Protein AF-A0A370H5W5-F1 (afdb_monomer_lite)

Secondary structure (DSSP, 8-state):
--SSHHHHHHHHHHHHTT-----HHHHHHHHHHHHHHHHHHHHHHHHHHHTTS---S-SSHHHHHHHHHHHHHHHHHHHHHHHHHHHHHHHHHHHHHHTT-HHHHHHHHHHHHHHHHHTS--

pLDDT: mean 93.55, std 6.08, range [61.47, 98.5]

Radius of gyration: 21.54 Å; chains: 1; bounding box: 43×25×74 Å

Organism: NCBI:txid279262

Structure (mmCIF, N/CA/C/O backbone):
data_AF-A0A370H5W5-F1
#
_entry.id   AF-A0A370H5W5-F1
#
loop_
_atom_site.group_PDB
_atom_site.id
_atom_site.type_symbol
_atom_site.label_atom_id
_atom_site.label_alt_id
_atom_site.label_comp_id
_atom_site.label_asym_id
_atom_site.label_entity_id
_atom_site.label_seq_id
_atom_site.pdbx_PDB_ins_code
_atom_site.Cartn_x
_atom_site.Cartn_y
_atom_site.Cartn_z
_atom_site.occupancy
_atom_site.B_iso_or_equiv
_atom_site.auth_seq_id
_atom_site.auth_comp_id
_atom_site.auth_asym_id
_atom_site.auth_atom_id
_atom_site.pdbx_PDB_model_num
ATOM 1 N N . MET A 1 1 ? -5.619 -13.744 43.609 1.00 65.56 1 MET A N 1
ATOM 2 C CA . MET A 1 1 ? -5.259 -12.382 43.171 1.00 65.56 1 MET A CA 1
ATOM 3 C C . MET A 1 1 ? -5.427 -12.377 41.667 1.00 65.56 1 MET A C 1
ATOM 5 O O . MET A 1 1 ? -4.772 -13.180 41.017 1.00 65.56 1 MET A O 1
ATOM 9 N N . ASP A 1 2 ? -6.379 -11.609 41.145 1.00 82.81 2 ASP A N 1
ATOM 10 C CA . ASP A 1 2 ? -6.577 -11.508 39.699 1.00 82.81 2 ASP A CA 1
ATOM 11 C C . ASP A 1 2 ? -5.479 -10.612 39.126 1.00 82.81 2 ASP A C 1
ATOM 13 O O . ASP A 1 2 ? -5.377 -9.440 39.482 1.00 82.81 2 ASP A O 1
ATOM 17 N N . VAL A 1 3 ? -4.618 -11.195 38.299 1.00 85.00 3 VAL A N 1
ATOM 18 C CA . VAL A 1 3 ? -3.492 -10.507 37.650 1.00 85.00 3 VAL A CA 1
ATOM 19 C C . VAL A 1 3 ? -3.860 -10.004 36.245 1.00 85.00 3 VAL A C 1
ATOM 21 O O . VAL A 1 3 ? -2.976 -9.696 35.453 1.00 85.00 3 VAL A O 1
ATOM 24 N N . GLY A 1 4 ? -5.159 -9.940 35.920 1.00 85.06 4 GLY A N 1
ATOM 25 C CA . GLY A 1 4 ? -5.690 -9.534 34.612 1.00 85.06 4 GLY A CA 1
ATOM 26 C C . GLY A 1 4 ? -6.322 -10.676 33.809 1.00 85.06 4 GLY A C 1
ATOM 27 O O . GLY A 1 4 ? -6.695 -10.483 32.652 1.00 85.06 4 GLY A O 1
ATOM 28 N N . GLN A 1 5 ? -6.468 -11.861 34.405 1.00 92.44 5 GLN A N 1
ATOM 29 C CA . GLN A 1 5 ? -7.035 -13.046 33.753 1.00 92.44 5 GLN A CA 1
ATOM 30 C C . GLN A 1 5 ? -8.527 -12.848 33.453 1.00 92.44 5 GLN A C 1
ATOM 32 O O . GLN A 1 5 ? -8.989 -13.241 32.383 1.00 92.44 5 GLN A O 1
ATOM 37 N N . SER A 1 6 ? -9.266 -12.185 34.352 1.00 89.31 6 SER A N 1
ATOM 38 C CA . SER A 1 6 ? -10.676 -11.838 34.121 1.00 89.31 6 SER A CA 1
ATOM 39 C C . SER A 1 6 ? -10.834 -10.862 32.954 1.00 89.31 6 SER A C 1
ATOM 41 O O . SER A 1 6 ? -11.623 -11.107 32.041 1.00 89.31 6 SER A O 1
ATOM 43 N N . THR A 1 7 ? -10.020 -9.801 32.923 1.00 87.38 7 THR A N 1
ATOM 44 C CA . THR A 1 7 ? -10.015 -8.811 31.835 1.00 87.38 7 THR A CA 1
ATOM 45 C C . THR A 1 7 ? -9.685 -9.459 30.492 1.00 87.38 7 THR A C 1
ATOM 47 O O . THR A 1 7 ? -10.393 -9.233 29.513 1.00 87.38 7 THR A O 1
ATOM 50 N N . ALA A 1 8 ? -8.656 -10.311 30.443 1.00 87.19 8 ALA A N 1
ATOM 51 C CA . ALA A 1 8 ? -8.279 -11.031 29.229 1.00 87.19 8 ALA A CA 1
ATOM 52 C C . ALA A 1 8 ? -9.413 -11.938 28.722 1.00 87.19 8 ALA A C 1
ATOM 54 O O . ALA A 1 8 ? -9.706 -11.955 27.526 1.00 87.19 8 ALA A O 1
ATOM 55 N N . ASN A 1 9 ? -10.095 -12.644 29.628 1.00 92.12 9 ASN A N 1
ATOM 56 C CA . ASN A 1 9 ? -11.223 -13.499 29.274 1.00 92.12 9 ASN A CA 1
ATOM 57 C C . ASN A 1 9 ? -12.427 -12.682 28.768 1.00 92.12 9 ASN A C 1
ATOM 59 O O . ASN A 1 9 ? -13.071 -13.071 27.797 1.00 92.12 9 ASN A O 1
ATOM 63 N N . GLY A 1 10 ? -12.695 -11.521 29.373 1.00 90.00 10 GLY A N 1
ATOM 64 C CA . GLY A 1 10 ? -13.732 -10.592 28.918 1.00 90.00 10 GLY A CA 1
ATOM 65 C C . GLY A 1 10 ? -13.475 -10.069 27.503 1.00 90.00 10 GLY A C 1
ATOM 66 O O . GLY A 1 10 ? -14.371 -10.116 26.661 1.00 90.00 10 GLY A O 1
ATOM 67 N N . LEU A 1 11 ? -12.241 -9.649 27.208 1.00 88.06 11 LEU A N 1
ATOM 68 C CA . LEU A 1 11 ? -11.845 -9.220 25.861 1.00 88.06 11 LEU A CA 1
ATOM 69 C C . LEU A 1 11 ? -11.975 -10.358 24.841 1.00 88.06 11 LEU A C 1
ATOM 71 O O . LEU A 1 11 ? -12.493 -10.147 23.745 1.00 88.06 11 LEU A O 1
ATOM 75 N N . TYR A 1 12 ? -11.561 -11.574 25.209 1.00 89.69 12 TYR A N 1
ATOM 76 C CA . TYR A 1 12 ? -11.710 -12.745 24.348 1.00 89.69 12 TYR A CA 1
ATOM 77 C C . TYR A 1 12 ? -13.183 -13.042 24.038 1.00 89.69 12 TYR A C 1
ATOM 79 O O . TYR A 1 12 ? -13.531 -13.278 22.882 1.00 89.69 12 TYR A O 1
ATOM 87 N N . GLN A 1 13 ? -14.073 -12.965 25.032 1.00 93.44 13 GLN A N 1
ATOM 88 C CA . GLN A 1 13 ? -15.505 -13.158 24.797 1.00 93.44 13 GLN A CA 1
ATOM 89 C C . GLN A 1 13 ? -16.111 -12.074 23.906 1.00 93.44 13 GLN A C 1
ATOM 91 O O . GLN A 1 13 ? -16.897 -12.404 23.022 1.00 93.44 13 GLN A O 1
ATOM 96 N N . GLN A 1 14 ? -15.720 -10.808 24.074 1.00 90.81 14 GLN A N 1
ATOM 97 C CA . GLN A 1 14 ? -16.150 -9.737 23.169 1.00 90.81 14 GLN A CA 1
ATOM 98 C C . GLN A 1 14 ? -15.685 -9.994 21.730 1.00 90.81 14 GLN A C 1
ATOM 100 O O . GLN A 1 14 ? -16.444 -9.763 20.790 1.00 90.81 14 GLN A O 1
ATOM 105 N N . ALA A 1 15 ? -14.463 -10.503 21.546 1.00 89.56 15 ALA A N 1
ATOM 106 C CA . ALA A 1 15 ? -13.939 -10.835 20.224 1.00 89.56 15 ALA A CA 1
ATOM 107 C C . ALA A 1 15 ? -14.729 -11.981 19.576 1.00 89.56 15 ALA A C 1
ATOM 109 O O . ALA A 1 15 ? -15.146 -11.859 18.427 1.00 89.56 15 ALA A O 1
ATOM 110 N N . VAL A 1 16 ? -15.006 -13.056 20.325 1.00 93.50 16 VAL A N 1
ATOM 111 C CA . VAL A 1 16 ? -15.830 -14.183 19.851 1.00 93.50 16 VAL A CA 1
ATOM 112 C C . VAL A 1 16 ? -17.265 -13.743 19.540 1.00 93.50 16 VAL A C 1
ATOM 114 O O . VAL A 1 16 ? -17.843 -14.197 18.557 1.00 93.50 16 VAL A O 1
ATOM 117 N N . ALA A 1 17 ? -17.831 -12.838 20.341 1.00 94.00 17 ALA A N 1
ATOM 118 C CA . ALA A 1 17 ? -19.171 -12.292 20.134 1.00 94.00 17 ALA A CA 1
ATOM 119 C C . ALA A 1 17 ? -19.248 -11.245 19.004 1.00 94.00 17 ALA A C 1
ATOM 121 O O . ALA A 1 17 ? -20.342 -10.792 18.674 1.00 94.00 17 ALA A O 1
ATOM 122 N N . GLY A 1 18 ? -18.113 -10.833 18.424 1.00 89.38 18 GLY A N 1
ATOM 123 C CA . GLY A 1 18 ? -18.058 -9.774 17.412 1.00 89.38 18 GLY A CA 1
ATOM 124 C C . GLY A 1 18 ? -18.356 -8.370 17.953 1.00 89.38 18 GLY A C 1
ATOM 125 O O . GLY A 1 18 ? -18.608 -7.457 17.175 1.00 89.38 18 GLY A O 1
ATOM 126 N N . THR A 1 19 ? -18.333 -8.184 19.275 1.00 89.06 19 THR A N 1
ATOM 127 C CA . THR A 1 19 ? -18.595 -6.900 19.949 1.00 89.06 19 THR A CA 1
ATOM 128 C C . THR A 1 19 ? -17.321 -6.231 20.458 1.00 89.06 19 THR A C 1
ATOM 130 O O . THR A 1 19 ? -17.391 -5.242 21.185 1.00 89.06 19 THR A O 1
ATOM 133 N N . PHE A 1 20 ? -16.155 -6.794 20.146 1.00 87.50 20 PHE A N 1
ATOM 134 C CA . PHE A 1 20 ? -14.874 -6.218 20.524 1.00 87.50 20 PHE A CA 1
ATOM 135 C C . PHE A 1 20 ? -14.673 -4.865 19.845 1.00 87.50 20 PHE A C 1
ATOM 137 O O . PHE A 1 20 ? -14.774 -4.744 18.624 1.00 87.50 20 PHE A O 1
ATOM 144 N N . GLN A 1 21 ? -14.346 -3.866 20.658 1.00 84.12 21 GLN A N 1
ATOM 145 C CA . GLN A 1 21 ? -13.898 -2.560 20.202 1.00 84.12 21 GLN A CA 1
ATOM 146 C C . GLN A 1 21 ? -12.467 -2.350 20.667 1.00 84.12 21 GLN A C 1
ATOM 148 O O . GLN A 1 21 ? -12.121 -2.655 21.812 1.00 84.12 21 GLN A O 1
ATOM 153 N N . MET A 1 22 ? -11.630 -1.838 19.768 1.00 88.31 22 MET A N 1
ATOM 154 C CA . MET A 1 22 ? -10.274 -1.480 20.144 1.00 88.31 22 MET A CA 1
ATOM 155 C C . MET A 1 22 ? -10.292 -0.187 20.945 1.00 88.31 22 MET A C 1
ATOM 157 O O . MET A 1 22 ? -11.020 0.749 20.630 1.00 88.31 22 MET A O 1
ATOM 161 N N . GLU A 1 23 ? -9.449 -0.135 21.971 1.00 92.31 23 GLU A N 1
ATOM 162 C CA . GLU A 1 23 ? -9.153 1.120 22.650 1.00 92.31 23 GLU A CA 1
ATOM 163 C C . GLU A 1 23 ? -8.545 2.107 21.641 1.00 92.31 23 GLU A C 1
ATOM 165 O O . GLU A 1 23 ? -7.719 1.729 20.803 1.00 92.31 23 GLU A O 1
ATOM 170 N N . GLU A 1 24 ? -8.990 3.360 21.695 1.00 91.94 24 GLU A N 1
ATOM 171 C CA . GLU A 1 24 ? -8.691 4.378 20.686 1.00 91.94 24 GLU A CA 1
ATOM 172 C C . GLU A 1 24 ? -7.180 4.615 20.522 1.00 91.94 24 GLU A C 1
ATOM 174 O O . GLU A 1 24 ? -6.663 4.648 19.402 1.00 91.94 24 GLU A O 1
ATOM 179 N N . GLY A 1 25 ? -6.440 4.713 21.628 1.00 92.88 25 GLY A N 1
ATOM 180 C CA . GLY A 1 25 ? -4.992 4.889 21.621 1.00 92.88 25 GLY A CA 1
ATOM 181 C C . GLY A 1 25 ? -4.240 3.686 21.046 1.00 92.88 25 GLY A C 1
ATOM 182 O O . GLY A 1 25 ? -3.241 3.856 20.341 1.00 92.88 25 GLY A O 1
ATOM 183 N N . ALA A 1 26 ? -4.705 2.464 21.304 1.00 94.38 26 ALA A N 1
ATOM 184 C CA . ALA A 1 26 ? -4.170 1.246 20.709 1.00 94.38 26 ALA A CA 1
ATOM 185 C C . ALA A 1 26 ? -4.435 1.205 19.196 1.00 94.38 26 ALA A C 1
ATOM 187 O O . ALA A 1 26 ? -3.517 0.924 18.423 1.00 94.38 26 ALA A O 1
ATOM 188 N N . ALA A 1 27 ? -5.650 1.560 18.766 1.00 95.06 27 ALA A N 1
ATOM 189 C CA . ALA A 1 27 ? -6.014 1.710 17.356 1.00 95.06 27 ALA A CA 1
ATOM 190 C C . ALA A 1 27 ? -5.134 2.708 16.625 1.00 95.06 27 ALA A C 1
ATOM 192 O O . ALA A 1 27 ? -4.583 2.382 15.570 1.00 95.06 27 ALA A O 1
ATOM 193 N N . GLN A 1 28 ? -4.935 3.879 17.218 1.00 96.50 28 GLN A N 1
ATOM 194 C CA . GLN A 1 28 ? -4.054 4.889 16.664 1.00 96.50 28 GLN A CA 1
ATOM 195 C C . GLN A 1 28 ? -2.629 4.357 16.485 1.00 96.50 28 GLN A C 1
ATOM 197 O 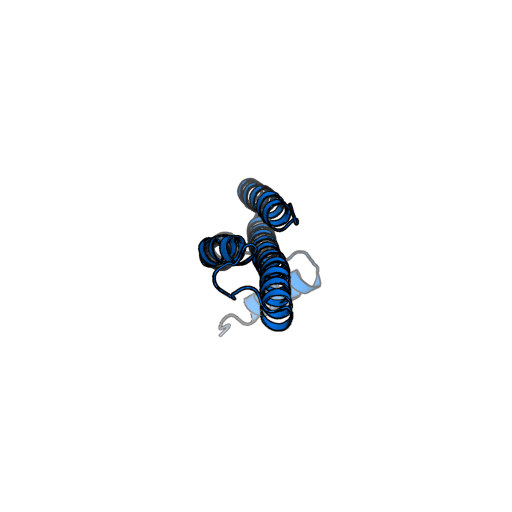O . GLN A 1 28 ? -2.070 4.461 15.395 1.00 96.50 28 GLN A O 1
ATOM 202 N N . ARG A 1 29 ? -2.043 3.739 17.516 1.00 97.00 29 ARG A N 1
ATOM 203 C CA . ARG A 1 29 ? -0.668 3.219 17.429 1.00 97.00 29 ARG A CA 1
ATOM 204 C C . ARG A 1 29 ? -0.522 2.132 16.369 1.00 97.00 29 ARG A C 1
ATOM 206 O O . ARG A 1 29 ? 0.472 2.128 15.648 1.00 97.00 29 ARG A O 1
ATOM 213 N N . CYS A 1 30 ? -1.496 1.229 16.252 1.00 96.81 30 CYS A N 1
ATOM 214 C CA . CYS A 1 30 ? -1.506 0.227 15.187 1.00 96.81 30 CYS A CA 1
ATOM 215 C C . CYS A 1 30 ? -1.563 0.890 13.806 1.00 96.81 30 CYS A C 1
ATOM 217 O O . CYS A 1 30 ? -0.767 0.546 12.934 1.00 96.81 30 CYS A O 1
ATOM 219 N N . ALA A 1 31 ? -2.446 1.872 13.616 1.00 98.00 31 ALA A N 1
ATOM 220 C CA . ALA A 1 31 ? -2.570 2.591 12.354 1.00 98.00 31 ALA A CA 1
ATOM 221 C C . ALA A 1 31 ? -1.286 3.347 11.976 1.00 98.00 31 ALA A C 1
ATOM 223 O O . ALA A 1 31 ? -0.854 3.277 10.826 1.00 98.00 31 ALA A O 1
ATOM 224 N N . GLU A 1 32 ? -0.628 4.001 12.936 1.00 98.12 32 GLU A N 1
ATOM 225 C CA . GLU A 1 32 ? 0.630 4.724 12.714 1.00 98.12 32 GLU A CA 1
ATOM 226 C C . GLU A 1 32 ? 1.749 3.827 12.169 1.00 98.12 32 GLU A C 1
ATOM 228 O O . GLU A 1 32 ? 2.550 4.275 11.349 1.00 98.12 32 GLU A O 1
ATOM 233 N N . VAL A 1 33 ? 1.815 2.556 12.584 1.00 98.31 33 VAL A N 1
ATOM 234 C CA . VAL A 1 33 ? 2.809 1.605 12.055 1.00 98.31 33 VAL A CA 1
ATOM 235 C C . VAL A 1 33 ? 2.610 1.398 10.555 1.00 98.31 33 VAL A C 1
ATOM 237 O O . VAL A 1 33 ? 3.569 1.489 9.786 1.00 98.31 33 VAL A O 1
ATOM 240 N N . TYR A 1 34 ? 1.368 1.178 10.125 1.00 98.38 34 TYR A N 1
ATOM 241 C CA . TYR A 1 34 ? 1.053 0.995 8.710 1.00 98.38 34 TYR A CA 1
ATOM 242 C C . TYR A 1 34 ? 1.212 2.283 7.902 1.00 98.38 34 TYR A C 1
ATOM 244 O O . TYR A 1 34 ? 1.696 2.227 6.775 1.00 98.38 34 TYR A O 1
ATOM 252 N N . GLN A 1 35 ? 0.888 3.443 8.477 1.00 98.12 35 GLN A N 1
ATOM 253 C CA . GLN A 1 35 ? 1.136 4.738 7.836 1.00 98.12 35 GLN A CA 1
ATOM 254 C C . GLN A 1 35 ? 2.633 4.963 7.589 1.00 98.12 35 GLN A C 1
ATOM 256 O O . GLN A 1 35 ? 3.034 5.317 6.484 1.00 98.12 35 GLN A O 1
ATOM 261 N N . ARG A 1 36 ? 3.486 4.693 8.586 1.00 98.25 36 ARG A N 1
ATO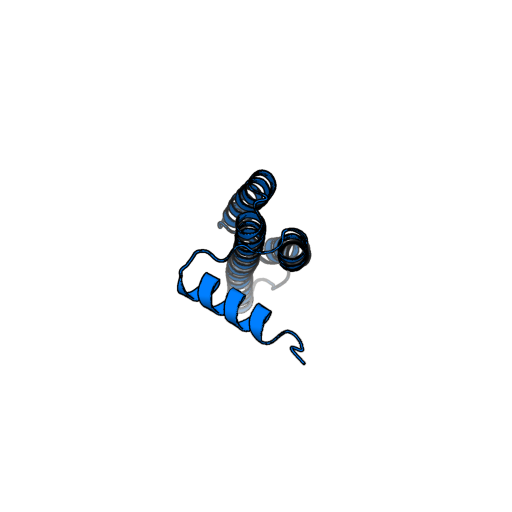M 262 C CA . ARG A 1 36 ? 4.949 4.790 8.430 1.00 98.25 36 ARG A CA 1
ATOM 263 C C . ARG A 1 36 ? 5.472 3.813 7.384 1.00 98.25 36 ARG A C 1
ATOM 265 O O . ARG A 1 36 ? 6.362 4.170 6.616 1.00 98.25 36 ARG A O 1
ATOM 272 N N . PHE A 1 37 ? 4.915 2.604 7.331 1.00 98.19 37 PHE A N 1
ATOM 273 C CA . PHE A 1 37 ? 5.265 1.645 6.290 1.00 98.19 37 PHE A CA 1
ATOM 274 C C . PHE A 1 37 ? 4.867 2.154 4.897 1.00 98.19 37 PHE A C 1
ATOM 276 O O . PHE A 1 37 ? 5.718 2.177 4.013 1.00 98.19 37 PHE A O 1
ATOM 283 N N . ALA A 1 38 ? 3.643 2.659 4.719 1.00 97.69 38 ALA A N 1
ATOM 284 C CA . ALA A 1 38 ? 3.187 3.255 3.461 1.00 97.69 38 ALA A CA 1
ATOM 285 C C . ALA A 1 38 ? 4.090 4.416 3.003 1.00 97.69 38 ALA A C 1
ATOM 287 O O . ALA A 1 38 ? 4.474 4.460 1.837 1.00 97.69 38 ALA A O 1
ATOM 288 N N . LEU A 1 39 ? 4.496 5.298 3.924 1.00 96.88 39 LEU A N 1
ATOM 289 C CA . LEU A 1 39 ? 5.429 6.398 3.644 1.00 96.88 39 LEU A CA 1
ATOM 290 C C . LEU A 1 39 ? 6.822 5.897 3.238 1.00 96.88 39 LEU A C 1
ATOM 292 O O . LEU A 1 39 ? 7.473 6.475 2.372 1.00 96.88 39 LEU A O 1
ATOM 296 N N . SER A 1 40 ? 7.297 4.798 3.833 1.00 96.69 40 SER A N 1
ATOM 297 C CA . SER A 1 40 ? 8.599 4.223 3.468 1.00 96.69 40 SER A CA 1
ATOM 298 C C . SER A 1 40 ? 8.645 3.693 2.027 1.00 96.69 40 SER A C 1
ATOM 300 O O . SER A 1 40 ? 9.730 3.577 1.454 1.00 96.69 40 SER A O 1
ATOM 302 N N . LEU A 1 41 ? 7.481 3.409 1.428 1.00 97.12 41 LEU A N 1
ATOM 303 C CA . LEU A 1 41 ? 7.357 2.909 0.060 1.00 97.12 41 LEU A CA 1
ATOM 304 C C . LEU A 1 41 ? 7.352 4.026 -0.994 1.00 97.12 41 LEU A C 1
ATOM 306 O O . LEU A 1 41 ? 7.702 3.746 -2.139 1.00 97.12 41 LEU A O 1
ATOM 310 N N . ASP A 1 42 ? 7.042 5.279 -0.635 1.00 93.75 42 ASP A N 1
ATOM 311 C CA . ASP A 1 42 ? 6.901 6.396 -1.590 1.00 93.75 42 ASP A CA 1
ATOM 312 C C . ASP A 1 42 ? 8.125 6.554 -2.493 1.00 93.75 42 ASP A C 1
ATOM 314 O O . ASP A 1 42 ? 8.029 6.585 -3.723 1.00 93.75 42 ASP A O 1
ATOM 318 N N . LYS A 1 43 ? 9.312 6.598 -1.878 1.00 94.44 43 LYS A N 1
ATOM 319 C CA . LYS A 1 43 ? 10.565 6.723 -2.624 1.00 94.44 43 LYS A CA 1
ATOM 320 C C . LYS A 1 43 ? 10.782 5.532 -3.557 1.00 94.44 43 LYS A C 1
ATOM 322 O O . LYS A 1 43 ? 11.252 5.721 -4.674 1.00 94.44 43 LYS A O 1
ATOM 327 N N . MET A 1 44 ? 10.433 4.324 -3.122 1.00 95.75 44 MET A N 1
ATOM 328 C CA . MET A 1 44 ? 10.616 3.118 -3.928 1.00 95.75 44 MET A CA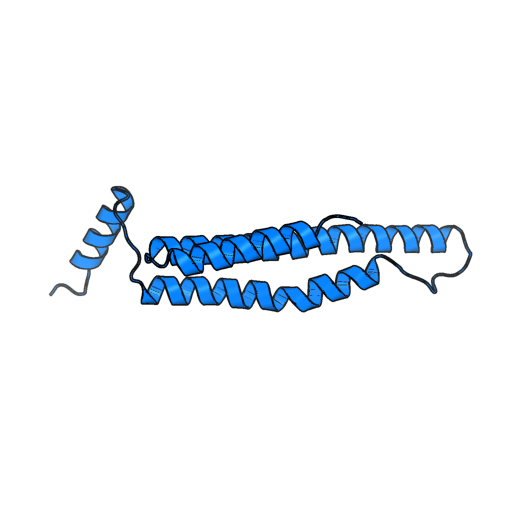 1
ATOM 329 C C . MET A 1 44 ? 9.683 3.116 -5.142 1.00 95.75 44 MET A C 1
ATOM 331 O O . MET A 1 44 ? 10.116 2.751 -6.233 1.00 95.75 44 MET A O 1
ATOM 335 N N . VAL A 1 45 ? 8.432 3.564 -4.982 1.00 95.00 45 VAL A N 1
ATOM 336 C CA . VAL A 1 45 ? 7.481 3.725 -6.095 1.00 95.00 45 VAL A CA 1
ATOM 337 C C . VAL A 1 45 ? 8.040 4.718 -7.115 1.00 95.00 45 VAL A C 1
ATOM 339 O O . VAL A 1 45 ? 8.131 4.393 -8.299 1.00 95.00 45 VAL A O 1
ATOM 342 N N . ILE A 1 46 ? 8.500 5.886 -6.660 1.00 93.06 46 ILE A N 1
ATOM 343 C CA . ILE A 1 46 ? 9.101 6.911 -7.526 1.00 93.06 46 ILE A CA 1
ATOM 344 C C . ILE A 1 46 ? 10.326 6.360 -8.268 1.00 93.06 46 ILE A C 1
ATOM 346 O O . ILE A 1 46 ? 10.401 6.454 -9.494 1.00 93.06 46 ILE A O 1
ATOM 350 N N . ASP A 1 47 ? 11.261 5.748 -7.539 1.00 94.38 47 ASP A N 1
ATOM 351 C CA . ASP A 1 47 ? 12.494 5.200 -8.104 1.00 94.38 47 ASP A CA 1
ATOM 352 C C . ASP A 1 47 ? 12.194 4.093 -9.131 1.00 94.38 47 ASP A C 1
ATOM 354 O O . ASP A 1 47 ? 12.811 4.046 -10.196 1.00 94.38 47 ASP A O 1
ATOM 358 N N . SER A 1 48 ? 11.196 3.244 -8.861 1.00 94.69 48 SER A N 1
ATOM 359 C CA . SER A 1 48 ? 10.766 2.195 -9.790 1.00 94.69 48 SER A CA 1
ATOM 360 C C . SER A 1 48 ? 10.212 2.754 -11.104 1.00 94.69 48 SER A C 1
ATOM 362 O O . SER A 1 48 ? 10.450 2.162 -12.155 1.00 94.69 48 SER A O 1
ATOM 364 N N . GLY A 1 49 ? 9.559 3.922 -11.073 1.00 92.88 49 GLY A N 1
ATOM 365 C CA . GLY A 1 49 ? 9.062 4.601 -12.269 1.00 92.88 49 GLY A CA 1
ATOM 366 C C . GLY A 1 49 ? 10.181 5.028 -13.222 1.00 92.88 49 GLY A C 1
ATOM 367 O O . GLY A 1 49 ? 10.045 4.877 -14.434 1.00 92.88 49 GLY A O 1
ATOM 368 N N . TYR A 1 50 ? 11.323 5.486 -12.698 1.00 92.81 50 TYR A N 1
ATOM 369 C CA . TYR A 1 50 ? 12.481 5.822 -13.537 1.00 92.81 50 TYR A CA 1
ATOM 370 C C . TYR A 1 50 ? 13.088 4.591 -14.217 1.00 92.81 50 TYR A C 1
ATOM 372 O O . TYR A 1 50 ? 13.590 4.691 -15.333 1.00 92.81 50 TYR A O 1
ATOM 380 N N . LEU A 1 51 ? 12.996 3.417 -13.588 1.00 93.75 51 LEU A N 1
ATOM 381 C CA . LEU A 1 51 ? 13.510 2.163 -14.145 1.00 93.75 51 LEU A CA 1
ATOM 382 C C . LEU A 1 51 ? 12.645 1.593 -15.280 1.00 93.75 51 LEU A C 1
ATOM 384 O O . LEU A 1 51 ? 13.065 0.651 -15.949 1.00 93.75 51 LEU A O 1
ATOM 388 N N . GLN A 1 52 ? 11.452 2.146 -15.518 1.00 94.38 52 GLN A N 1
ATOM 389 C CA . GLN A 1 52 ? 10.583 1.728 -16.625 1.00 94.38 52 GLN A CA 1
ATOM 390 C C . GLN A 1 52 ? 11.070 2.231 -17.988 1.00 94.38 52 GLN A C 1
ATOM 392 O O . GLN A 1 52 ? 10.584 1.771 -19.020 1.00 94.38 52 GLN A O 1
ATOM 397 N N . ARG A 1 53 ? 12.024 3.167 -18.008 1.00 92.75 53 ARG A N 1
ATOM 398 C CA . ARG A 1 53 ? 12.640 3.676 -19.230 1.00 92.75 53 ARG A CA 1
ATOM 399 C C . ARG A 1 53 ? 14.148 3.687 -19.057 1.00 92.75 53 ARG A C 1
ATOM 401 O O . ARG A 1 53 ? 14.694 4.568 -18.401 1.00 92.75 53 ARG A O 1
ATOM 408 N N . LEU A 1 54 ? 14.805 2.701 -19.650 1.00 92.56 54 LEU A N 1
ATOM 409 C CA . LEU A 1 54 ? 16.242 2.512 -19.534 1.00 92.56 54 LEU A CA 1
ATOM 410 C C . LEU A 1 54 ? 16.931 2.891 -20.843 1.00 92.56 54 LEU A C 1
ATOM 412 O O . LEU A 1 54 ? 16.362 2.812 -21.930 1.00 92.56 54 LEU A O 1
ATOM 416 N N . ASP A 1 55 ? 18.185 3.299 -20.736 1.00 93.06 55 ASP A N 1
ATOM 417 C CA . ASP A 1 55 ? 19.065 3.555 -21.866 1.00 93.06 55 ASP A CA 1
ATOM 418 C C . ASP A 1 55 ? 20.477 3.018 -21.573 1.00 93.06 55 ASP A C 1
ATOM 420 O O . ASP A 1 55 ? 20.726 2.370 -20.555 1.00 93.06 55 ASP A O 1
ATOM 424 N N . GLY A 1 56 ? 21.400 3.184 -22.523 1.00 93.00 56 GLY A N 1
ATOM 425 C CA . GLY A 1 56 ? 22.809 2.825 -22.326 1.00 93.00 56 GLY A CA 1
ATOM 426 C C . GLY A 1 56 ? 23.174 1.348 -22.533 1.00 93.00 56 GLY A C 1
ATOM 427 O O . GLY A 1 56 ? 24.345 0.999 -22.416 1.00 93.00 56 GLY A O 1
ATOM 428 N N . PHE A 1 57 ? 22.229 0.480 -22.912 1.00 93.31 57 PHE A N 1
ATOM 429 C CA . PHE A 1 57 ? 22.504 -0.944 -23.179 1.00 93.31 57 PHE A CA 1
ATOM 430 C C . PHE A 1 57 ? 23.229 -1.188 -24.521 1.00 93.31 57 PHE A C 1
ATOM 432 O O . PHE A 1 57 ? 23.871 -2.223 -24.701 1.00 93.31 57 PHE A O 1
ATOM 439 N N . GLY A 1 58 ? 23.173 -0.235 -25.457 1.00 93.44 58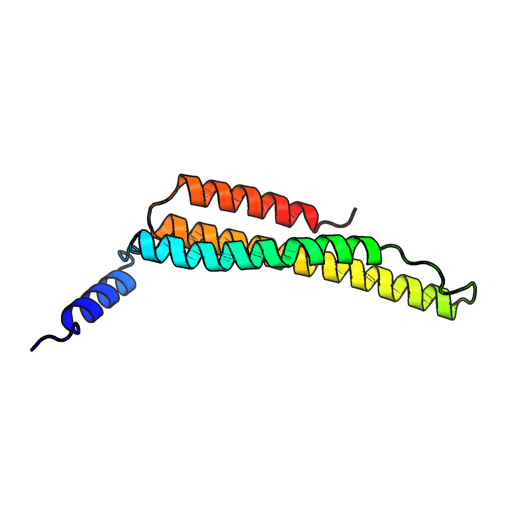 GLY A N 1
ATOM 440 C CA . GLY A 1 58 ? 23.768 -0.343 -26.794 1.00 93.44 58 GLY A CA 1
ATOM 441 C C . GLY A 1 58 ? 22.793 -0.850 -27.865 1.00 93.44 58 GLY A C 1
ATOM 442 O O . GLY A 1 58 ? 21.603 -1.016 -27.618 1.00 93.44 58 GLY A O 1
ATOM 443 N N . GLY A 1 59 ? 23.293 -1.058 -29.089 1.00 94.25 59 GLY A N 1
ATOM 444 C CA . GLY A 1 59 ? 22.455 -1.317 -30.274 1.00 94.25 59 GLY A CA 1
ATOM 445 C C . GLY A 1 59 ? 22.299 -2.784 -30.689 1.00 94.25 59 GLY A C 1
ATOM 446 O O . GLY A 1 59 ? 21.570 -3.072 -31.635 1.00 94.25 59 GLY A O 1
ATOM 447 N N . PHE A 1 60 ? 22.983 -3.725 -30.031 1.00 96.69 60 PHE A N 1
ATOM 448 C CA . PHE A 1 60 ? 22.841 -5.146 -30.361 1.00 96.69 60 PHE A CA 1
ATOM 449 C C . PHE A 1 60 ? 21.461 -5.669 -29.947 1.00 96.69 60 PHE A C 1
ATOM 451 O O . PHE A 1 60 ? 20.954 -5.330 -28.880 1.00 96.69 60 PHE A O 1
ATOM 458 N N . ASN A 1 61 ? 20.883 -6.576 -30.741 1.00 95.62 61 ASN A N 1
ATOM 459 C CA . ASN A 1 61 ? 19.562 -7.152 -30.454 1.00 95.62 61 ASN A CA 1
ATOM 460 C C . ASN A 1 61 ? 19.474 -7.806 -29.066 1.00 95.62 61 ASN A C 1
ATOM 462 O O . ASN A 1 61 ? 18.461 -7.680 -28.384 1.00 95.62 61 ASN A O 1
ATOM 466 N N . SER A 1 62 ? 20.538 -8.481 -28.623 1.00 96.38 62 SER A N 1
ATOM 467 C CA . SER A 1 62 ? 20.611 -9.068 -27.281 1.00 96.38 62 SER A CA 1
ATOM 468 C C . SER A 1 62 ? 20.534 -8.011 -26.176 1.00 96.38 62 SER A C 1
ATOM 470 O O . SER A 1 62 ? 19.836 -8.215 -25.185 1.00 96.38 62 SER A O 1
ATOM 472 N N . ALA A 1 63 ? 21.197 -6.870 -26.365 1.00 96.62 63 ALA A N 1
ATOM 473 C CA . ALA A 1 63 ? 21.185 -5.763 -25.420 1.00 96.62 63 ALA A CA 1
ATOM 474 C C . ALA A 1 63 ? 19.811 -5.080 -25.355 1.00 96.62 63 ALA A C 1
ATOM 476 O O . ALA A 1 63 ? 19.291 -4.857 -24.265 1.00 96.62 63 ALA A O 1
ATOM 477 N N . LEU A 1 64 ? 19.175 -4.850 -26.509 1.00 96.38 64 LEU A N 1
ATOM 478 C CA . LEU A 1 64 ? 17.813 -4.308 -26.587 1.00 96.38 64 LEU A CA 1
ATOM 479 C C . LEU A 1 64 ? 16.781 -5.232 -25.923 1.00 96.38 64 LEU A C 1
ATOM 481 O O . LEU A 1 64 ? 15.875 -4.765 -25.236 1.00 96.38 64 LEU A O 1
ATOM 485 N N . ASN A 1 65 ? 16.917 -6.550 -26.096 1.00 96.06 65 ASN A N 1
ATOM 486 C CA . ASN A 1 65 ? 16.050 -7.523 -25.428 1.00 96.06 65 ASN A CA 1
ATOM 487 C C . ASN A 1 65 ? 16.220 -7.488 -23.904 1.00 96.06 65 ASN A C 1
ATOM 489 O O . ASN A 1 65 ? 15.231 -7.568 -23.175 1.00 96.06 65 ASN A O 1
ATOM 493 N N . LEU A 1 66 ? 17.458 -7.348 -23.422 1.00 96.50 66 LEU A N 1
ATOM 494 C CA . LEU A 1 66 ? 17.741 -7.234 -21.996 1.00 96.50 66 LEU A CA 1
ATOM 495 C C . LEU A 1 66 ? 17.168 -5.935 -21.410 1.00 96.50 66 LEU A C 1
ATOM 497 O O . LEU A 1 66 ? 16.522 -5.990 -20.365 1.00 96.50 66 LEU A O 1
ATOM 501 N N . GLN A 1 67 ? 17.337 -4.807 -22.110 1.00 96.94 67 GLN A N 1
ATOM 502 C CA . GLN A 1 67 ? 16.770 -3.511 -21.726 1.00 96.94 67 GLN A CA 1
ATOM 503 C C . GLN A 1 67 ? 15.251 -3.612 -21.532 1.00 96.94 67 GLN A C 1
ATOM 505 O O . GLN A 1 67 ? 14.758 -3.366 -20.432 1.00 96.94 67 GLN A O 1
ATOM 510 N N . ARG A 1 68 ? 14.520 -4.089 -22.550 1.00 96.00 68 ARG A N 1
ATOM 511 C CA . ARG A 1 68 ? 13.059 -4.281 -22.478 1.00 96.00 68 ARG A CA 1
ATOM 512 C C . ARG A 1 68 ? 12.648 -5.217 -21.344 1.00 96.00 68 ARG A C 1
ATOM 514 O O . ARG A 1 68 ? 11.626 -5.012 -20.694 1.00 96.00 68 ARG A O 1
ATOM 521 N N . GLY A 1 69 ? 13.439 -6.263 -21.101 1.00 96.69 69 GLY A N 1
ATOM 522 C CA . GLY A 1 69 ? 13.202 -7.199 -20.006 1.00 96.69 69 GLY A CA 1
ATOM 523 C C . GLY A 1 69 ? 13.291 -6.535 -18.629 1.00 96.69 69 GLY A C 1
ATOM 524 O O . GLY A 1 69 ? 12.487 -6.851 -17.752 1.00 96.69 69 GLY A O 1
ATOM 525 N N . PHE A 1 70 ? 14.240 -5.618 -18.427 1.00 96.69 70 PHE A N 1
ATOM 526 C CA . PHE A 1 70 ? 14.353 -4.851 -17.186 1.00 96.69 70 PHE A CA 1
ATOM 527 C C . PHE A 1 70 ? 13.270 -3.780 -17.056 1.00 96.69 70 PHE A C 1
ATOM 529 O O . PHE A 1 70 ? 12.665 -3.696 -15.990 1.00 96.69 70 PHE A O 1
ATOM 536 N N . GLU A 1 71 ? 12.955 -3.052 -18.127 1.00 96.50 71 GLU A N 1
ATOM 537 C CA . GLU A 1 71 ? 11.844 -2.087 -18.152 1.00 96.50 71 GLU A CA 1
ATOM 538 C C . GLU A 1 71 ? 10.519 -2.770 -17.775 1.00 96.50 71 GLU A C 1
ATOM 540 O O . GLU A 1 71 ? 9.800 -2.317 -16.886 1.00 96.50 71 GLU A O 1
ATOM 545 N N . GLY A 1 72 ? 10.237 -3.946 -18.348 1.00 96.31 72 GLY A N 1
ATOM 546 C CA . GLY A 1 72 ? 9.052 -4.731 -17.998 1.00 96.31 72 GLY A CA 1
ATOM 547 C C . GLY A 1 72 ? 9.047 -5.239 -16.549 1.00 96.31 72 GLY A C 1
ATOM 548 O O . GLY A 1 72 ? 7.986 -5.353 -15.936 1.00 96.31 72 GLY A O 1
ATOM 549 N N . LYS A 1 73 ? 10.215 -5.533 -15.962 1.00 96.88 73 LYS A N 1
ATOM 550 C CA . LYS A 1 73 ? 10.318 -5.859 -14.528 1.00 96.88 73 LYS A CA 1
ATOM 551 C C . LYS A 1 73 ? 10.086 -4.633 -13.650 1.00 96.88 73 LYS A C 1
ATOM 553 O O . LYS A 1 73 ? 9.491 -4.779 -12.588 1.00 96.88 73 LYS A O 1
ATOM 558 N N . ALA A 1 74 ? 10.529 -3.456 -14.084 1.00 96.00 74 ALA A N 1
ATOM 559 C CA . ALA A 1 74 ? 10.305 -2.210 -13.369 1.00 96.00 74 ALA A CA 1
ATOM 560 C C . ALA A 1 74 ? 8.815 -1.858 -13.296 1.00 96.00 74 ALA A C 1
ATOM 562 O O . ALA A 1 74 ? 8.347 -1.497 -12.224 1.00 96.00 74 ALA A O 1
ATOM 563 N N . VAL A 1 75 ? 8.049 -2.071 -14.374 1.00 96.12 75 VAL A N 1
ATOM 564 C CA . VAL A 1 75 ? 6.581 -1.906 -14.354 1.00 96.12 75 VAL A CA 1
ATOM 565 C C . VAL A 1 75 ? 5.945 -2.783 -13.271 1.00 96.12 75 VAL A C 1
ATOM 567 O O . VAL A 1 75 ? 5.236 -2.282 -12.403 1.00 96.12 75 VAL A O 1
ATOM 570 N N . LYS A 1 76 ? 6.283 -4.079 -13.242 1.00 96.62 76 LYS A N 1
ATOM 571 C CA . LYS A 1 76 ? 5.775 -5.014 -12.220 1.00 96.62 76 LYS A CA 1
ATOM 572 C C . LYS A 1 76 ? 6.204 -4.641 -10.801 1.00 96.62 76 LYS A C 1
ATOM 574 O O . LYS A 1 76 ? 5.473 -4.890 -9.845 1.00 96.62 76 LYS A O 1
ATOM 579 N N . LEU A 1 77 ? 7.406 -4.085 -10.649 1.00 96.81 77 LEU A N 1
ATOM 580 C CA . LEU A 1 77 ? 7.890 -3.588 -9.366 1.00 96.81 77 LEU A CA 1
ATOM 581 C C . LEU A 1 77 ? 7.041 -2.404 -8.891 1.00 96.81 77 LEU A C 1
ATOM 583 O O . LEU A 1 77 ? 6.634 -2.394 -7.734 1.00 96.81 77 LEU A O 1
ATOM 587 N N . THR A 1 78 ? 6.744 -1.445 -9.772 1.00 96.62 78 THR A N 1
ATOM 588 C CA . THR A 1 78 ? 5.863 -0.312 -9.458 1.00 96.62 78 THR A CA 1
ATOM 589 C C . THR A 1 78 ? 4.476 -0.793 -9.038 1.00 96.62 78 THR A C 1
ATOM 591 O O . THR A 1 78 ? 4.002 -0.393 -7.979 1.00 96.62 78 THR A O 1
ATOM 594 N N . GLU A 1 79 ? 3.869 -1.714 -9.794 1.00 96.12 79 GLU A N 1
ATOM 595 C CA . GLU A 1 79 ? 2.568 -2.316 -9.459 1.00 96.12 79 GLU A CA 1
ATOM 596 C C . GLU A 1 79 ? 2.576 -2.947 -8.056 1.00 96.12 79 GLU A C 1
ATOM 598 O O . GLU A 1 79 ? 1.697 -2.676 -7.236 1.00 96.12 79 GLU A O 1
ATOM 603 N N . ALA A 1 80 ? 3.598 -3.753 -7.746 1.00 97.44 80 ALA A N 1
ATOM 604 C CA . ALA A 1 80 ? 3.728 -4.402 -6.445 1.00 97.44 80 ALA A CA 1
ATOM 605 C C . ALA A 1 80 ? 3.919 -3.399 -5.295 1.00 97.44 80 ALA A C 1
ATOM 607 O O . ALA A 1 80 ? 3.292 -3.543 -4.246 1.00 97.44 80 ALA A O 1
ATOM 608 N N . LEU A 1 81 ? 4.766 -2.381 -5.476 1.00 97.69 81 LEU A N 1
ATOM 609 C CA . LEU A 1 81 ? 5.024 -1.367 -4.450 1.00 97.69 81 LEU A CA 1
ATOM 610 C C . LEU A 1 81 ? 3.781 -0.512 -4.171 1.00 97.69 81 LEU A C 1
ATOM 612 O O . LEU A 1 81 ? 3.440 -0.298 -3.008 1.00 97.69 81 LEU A O 1
ATOM 616 N N . SER A 1 82 ? 3.067 -0.088 -5.215 1.00 97.00 82 SER A N 1
ATOM 617 C CA . SER A 1 82 ? 1.805 0.644 -5.078 1.00 97.00 82 SER A CA 1
ATOM 618 C C . SER A 1 82 ? 0.712 -0.207 -4.424 1.00 97.00 82 SER A C 1
ATOM 620 O O . SER A 1 82 ? -0.006 0.287 -3.556 1.00 97.00 82 SER A O 1
ATOM 622 N N . GLY A 1 83 ? 0.627 -1.501 -4.751 1.00 97.31 83 GLY A N 1
ATOM 623 C CA . GLY A 1 83 ? -0.300 -2.428 -4.092 1.00 97.31 83 GLY A CA 1
ATOM 624 C C . GLY A 1 83 ? 0.014 -2.644 -2.606 1.00 97.31 83 GLY A C 1
ATOM 625 O O . GLY A 1 83 ? -0.895 -2.699 -1.776 1.00 97.31 83 GLY A O 1
ATOM 626 N N . LEU A 1 84 ? 1.298 -2.707 -2.234 1.00 98.06 84 LEU A N 1
ATOM 627 C CA . LEU A 1 84 ? 1.712 -2.759 -0.826 1.00 98.06 84 LEU A CA 1
ATOM 628 C C . LEU A 1 84 ? 1.339 -1.475 -0.077 1.00 98.06 84 LEU A C 1
ATOM 630 O O . LEU A 1 84 ? 0.870 -1.546 1.061 1.00 98.06 84 LEU A O 1
ATOM 634 N N . GLN A 1 85 ? 1.514 -0.317 -0.713 1.00 98.00 85 GLN A N 1
ATOM 635 C CA . GLN A 1 85 ? 1.139 0.971 -0.141 1.00 98.00 85 GLN A CA 1
ATOM 636 C C . GLN A 1 85 ? -0.375 1.071 0.081 1.00 98.00 85 GLN A C 1
ATOM 638 O O . GLN A 1 85 ? -0.815 1.443 1.170 1.00 98.00 85 GLN A O 1
ATOM 643 N N . GLU A 1 86 ? -1.174 0.672 -0.910 1.00 98.06 86 GLU A N 1
ATOM 644 C CA . GLU A 1 86 ? -2.629 0.588 -0.787 1.00 98.06 86 GLU A CA 1
ATOM 645 C C . GLU A 1 86 ? -3.039 -0.320 0.381 1.00 98.06 86 GLU A C 1
ATOM 647 O O . GLU A 1 86 ? -3.839 0.080 1.232 1.00 98.06 86 GLU A O 1
ATOM 652 N N . ALA A 1 87 ? -2.488 -1.535 0.443 1.00 98.12 87 ALA A N 1
ATOM 653 C CA . ALA A 1 87 ? -2.813 -2.496 1.489 1.00 98.12 87 ALA A CA 1
ATOM 654 C C . ALA A 1 87 ? -2.471 -1.952 2.884 1.00 98.12 87 ALA A C 1
ATOM 656 O O . ALA A 1 87 ? -3.283 -2.065 3.803 1.00 98.12 87 ALA A O 1
ATOM 657 N N . ALA A 1 88 ? -1.311 -1.311 3.039 1.00 98.38 88 ALA A N 1
ATOM 658 C CA . ALA A 1 88 ? -0.914 -0.685 4.295 1.00 98.38 88 ALA A CA 1
ATOM 659 C C . ALA A 1 88 ? -1.906 0.411 4.725 1.00 98.38 88 ALA A C 1
ATOM 661 O O . ALA A 1 88 ? -2.367 0.416 5.866 1.00 98.38 88 ALA A O 1
ATOM 662 N N . LEU A 1 89 ? -2.307 1.294 3.809 1.00 98.50 89 LEU A N 1
ATOM 663 C CA . LEU A 1 89 ? -3.270 2.360 4.099 1.00 98.50 89 LEU A CA 1
ATOM 664 C C . LEU A 1 89 ? -4.663 1.809 4.450 1.00 98.50 89 LEU A C 1
ATOM 666 O O . LEU A 1 89 ? -5.287 2.286 5.398 1.00 98.50 89 LEU A O 1
ATOM 670 N N . ARG A 1 90 ? -5.127 0.752 3.770 1.00 98.31 90 ARG A N 1
ATOM 671 C CA . ARG A 1 90 ? -6.377 0.051 4.125 1.00 98.31 90 ARG A CA 1
ATOM 672 C C . ARG A 1 90 ? -6.305 -0.594 5.511 1.00 98.31 90 ARG A C 1
ATOM 674 O O . ARG A 1 90 ? -7.276 -0.533 6.261 1.00 98.31 90 ARG A O 1
ATOM 681 N N . MET A 1 91 ? -5.162 -1.173 5.881 1.00 98.06 91 MET A N 1
ATOM 682 C CA . MET A 1 91 ? -4.952 -1.708 7.231 1.00 98.06 91 MET A CA 1
ATOM 683 C C . MET A 1 91 ? -4.988 -0.593 8.280 1.00 98.06 91 MET A C 1
ATOM 685 O O . MET A 1 91 ? -5.664 -0.739 9.297 1.00 98.06 91 MET A O 1
ATOM 689 N N . ALA A 1 92 ? -4.340 0.549 8.021 1.00 98.00 92 ALA A N 1
ATOM 690 C CA . ALA A 1 92 ? -4.424 1.717 8.897 1.00 98.00 92 ALA A CA 1
ATOM 691 C C . ALA A 1 92 ? -5.877 2.190 9.077 1.00 98.00 92 ALA A C 1
ATOM 693 O O . ALA A 1 92 ? -6.310 2.420 10.206 1.00 98.00 92 ALA A O 1
ATOM 694 N N . ALA A 1 93 ? -6.645 2.265 7.984 1.00 97.75 93 ALA A N 1
ATOM 695 C CA . ALA A 1 93 ? -8.063 2.611 8.020 1.00 97.75 93 ALA A CA 1
ATOM 696 C C . ALA A 1 93 ? -8.880 1.631 8.876 1.00 97.75 93 ALA A C 1
ATOM 698 O O . ALA A 1 93 ? -9.697 2.060 9.688 1.00 97.75 93 ALA A O 1
ATOM 699 N N . ALA A 1 94 ? -8.636 0.324 8.738 1.00 95.69 94 ALA A N 1
ATOM 700 C CA . ALA A 1 94 ? -9.333 -0.703 9.507 1.00 95.69 94 ALA A CA 1
ATOM 701 C C . ALA A 1 94 ? -9.083 -0.569 11.018 1.00 95.69 94 ALA A C 1
ATOM 703 O O . ALA A 1 94 ? -10.031 -0.641 11.799 1.00 95.69 94 ALA A O 1
ATOM 704 N N . TYR A 1 95 ? -7.837 -0.314 11.437 1.00 96.00 95 TYR A N 1
ATOM 705 C CA . TYR A 1 95 ? -7.527 -0.077 12.851 1.00 96.00 95 TYR A CA 1
ATOM 706 C C . TYR A 1 95 ? -8.188 1.194 13.383 1.00 96.00 95 TYR A C 1
ATOM 708 O O . TYR A 1 95 ? -8.801 1.149 14.446 1.00 96.00 95 TYR A O 1
ATOM 716 N N . LEU A 1 96 ? -8.122 2.302 12.640 1.00 96.31 96 LEU A N 1
ATOM 717 C CA . LEU A 1 96 ? -8.778 3.557 13.026 1.00 96.31 96 LEU A CA 1
ATOM 718 C C . LEU A 1 96 ? -10.292 3.378 13.164 1.00 96.31 96 LEU A C 1
ATOM 720 O O . LEU A 1 96 ? -10.872 3.810 14.157 1.00 96.31 96 LEU A O 1
ATOM 724 N N . HIS A 1 97 ? -10.919 2.666 12.226 1.00 94.56 97 HIS A N 1
ATOM 725 C CA . HIS A 1 97 ? -12.338 2.332 12.295 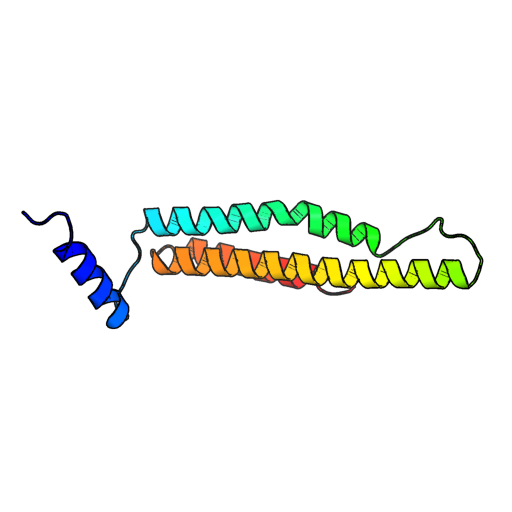1.00 94.56 97 HIS A CA 1
ATOM 726 C C . HIS A 1 97 ? -12.663 1.460 13.519 1.00 94.56 97 HIS A C 1
ATOM 728 O O . HIS A 1 97 ? -13.653 1.707 14.204 1.00 94.56 97 HIS A O 1
ATOM 734 N N . ALA A 1 98 ? -11.824 0.468 13.838 1.00 91.69 98 ALA A N 1
ATOM 735 C CA . ALA A 1 98 ? -11.991 -0.379 15.023 1.00 91.69 98 ALA A CA 1
ATOM 736 C C . ALA A 1 98 ? -11.859 0.390 16.353 1.00 91.69 98 ALA A C 1
ATOM 738 O O . ALA A 1 98 ? -12.405 -0.058 17.361 1.00 91.69 98 ALA A O 1
ATOM 739 N N . GLY A 1 99 ? -11.161 1.532 16.349 1.00 93.31 99 GLY A N 1
ATOM 740 C CA . GLY A 1 99 ? -11.072 2.479 17.466 1.00 93.31 99 GLY A CA 1
ATOM 741 C C . GLY A 1 99 ? -12.058 3.651 17.396 1.00 93.31 99 GLY A C 1
ATOM 742 O O . GLY A 1 99 ? -11.897 4.607 18.144 1.00 93.31 99 GLY A O 1
ATOM 743 N N . GLY A 1 100 ? -13.038 3.628 16.483 1.00 93.06 100 GLY A N 1
ATOM 744 C CA . GLY A 1 100 ? -14.067 4.670 16.361 1.00 93.06 100 GLY A CA 1
ATOM 745 C C . GLY A 1 100 ? -13.643 5.957 15.637 1.00 93.06 100 GLY A C 1
ATOM 746 O O . GLY A 1 100 ? -14.435 6.892 15.544 1.00 93.06 100 GLY A O 1
ATOM 747 N N . ARG A 1 101 ? -12.433 6.020 15.068 1.00 94.94 101 ARG A N 1
ATOM 748 C CA . ARG A 1 101 ? -11.885 7.203 14.375 1.00 94.94 101 ARG A CA 1
ATOM 749 C C . ARG A 1 101 ? -12.246 7.210 12.888 1.00 94.94 101 ARG A C 1
ATOM 751 O O . ARG A 1 101 ? -11.393 7.045 12.015 1.00 94.94 101 ARG A O 1
ATOM 758 N N . ILE A 1 102 ? -13.537 7.369 12.602 1.00 94.75 102 ILE A N 1
ATOM 759 C CA . ILE A 1 102 ? -14.108 7.191 11.255 1.00 94.75 102 ILE A CA 1
ATOM 760 C C . ILE A 1 102 ? -13.546 8.189 10.233 1.00 94.75 102 ILE A C 1
ATOM 762 O O . ILE A 1 102 ? -13.155 7.780 9.143 1.00 94.75 102 ILE A O 1
ATOM 766 N N . GLU A 1 103 ? -13.437 9.474 10.580 1.00 96.81 103 GLU A N 1
ATOM 767 C CA . GLU A 1 103 ? -12.946 10.507 9.649 1.00 96.81 103 GLU A CA 1
ATOM 768 C C . GLU A 1 103 ? -11.508 10.237 9.181 1.00 96.81 103 GLU A C 1
ATOM 770 O O . GLU A 1 103 ? -11.164 10.388 8.005 1.00 96.81 103 GLU A O 1
ATOM 775 N N . GLU A 1 104 ? -10.653 9.776 10.090 1.00 96.75 104 GLU A N 1
ATOM 776 C CA . GLU A 1 104 ? -9.271 9.438 9.761 1.00 96.75 104 GLU A CA 1
ATOM 777 C C . GLU A 1 1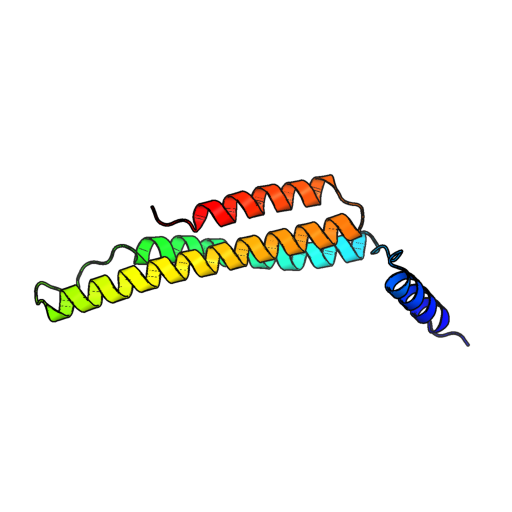04 ? -9.174 8.129 8.988 1.00 96.75 104 GLU A C 1
ATOM 779 O O . GLU A 1 104 ? -8.364 8.027 8.066 1.00 96.75 104 GLU A O 1
ATOM 784 N N . ALA A 1 105 ? -10.032 7.153 9.296 1.00 96.31 105 ALA A N 1
ATOM 785 C CA . ALA A 1 105 ? -10.151 5.944 8.492 1.00 96.31 105 ALA A CA 1
ATOM 786 C C . ALA A 1 105 ? -10.550 6.271 7.041 1.00 96.31 105 ALA A C 1
ATOM 788 O O . ALA A 1 105 ? -9.963 5.734 6.099 1.00 96.31 105 ALA A O 1
ATOM 789 N N . GLU A 1 106 ? -11.489 7.197 6.831 1.00 97.25 106 GLU A N 1
ATOM 790 C CA . GLU A 1 106 ? -11.846 7.672 5.491 1.00 97.25 106 GLU A CA 1
ATOM 791 C C . GLU A 1 106 ? -10.688 8.389 4.794 1.00 97.25 106 GLU A C 1
ATOM 793 O O . GLU A 1 106 ? -10.463 8.175 3.601 1.00 97.25 106 GLU A O 1
ATOM 798 N N . SER A 1 107 ? -9.928 9.214 5.520 1.00 97.81 107 SER A N 1
ATOM 799 C CA . SER A 1 107 ? -8.716 9.849 4.989 1.00 97.81 107 SER A CA 1
ATOM 800 C C . SER A 1 107 ? -7.701 8.808 4.505 1.00 97.81 107 SER A C 1
ATOM 802 O O . SER A 1 107 ? -7.183 8.921 3.391 1.00 97.81 107 SER A O 1
ATOM 804 N N . MET A 1 108 ? -7.474 7.745 5.284 1.00 97.81 108 MET A N 1
ATOM 805 C CA . MET A 1 108 ? -6.595 6.641 4.888 1.00 97.81 108 MET A CA 1
ATOM 806 C C . MET A 1 108 ? -7.123 5.899 3.655 1.00 97.81 108 MET A C 1
ATOM 808 O O . MET A 1 108 ? -6.358 5.615 2.736 1.00 97.81 108 MET A O 1
ATOM 812 N N . ASN A 1 109 ? -8.432 5.647 3.575 1.00 97.44 109 ASN A N 1
ATOM 813 C CA . ASN A 1 109 ? -9.039 5.020 2.398 1.00 97.44 109 ASN A CA 1
ATOM 814 C C . ASN A 1 109 ? -8.910 5.889 1.136 1.00 97.44 109 ASN A C 1
ATOM 816 O O . ASN A 1 109 ? -8.621 5.364 0.062 1.00 97.44 109 ASN A O 1
ATOM 820 N N . LYS A 1 110 ? -9.062 7.216 1.249 1.00 97.56 110 LYS A N 1
ATOM 821 C CA . LYS A 1 110 ? -8.820 8.146 0.130 1.00 97.56 110 LYS A CA 1
ATOM 822 C C . LYS A 1 110 ? -7.379 8.047 -0.372 1.00 97.56 110 LYS A C 1
ATOM 824 O O . LYS A 1 110 ? -7.157 7.973 -1.579 1.00 97.56 110 LYS A O 1
ATOM 829 N N . GLN A 1 111 ? -6.410 7.995 0.541 1.00 96.94 111 GLN A N 1
ATOM 830 C CA . GLN A 1 111 ? -5.000 7.820 0.186 1.00 96.94 111 GLN A CA 1
ATOM 831 C C . GLN A 1 111 ? -4.733 6.447 -0.443 1.00 96.94 111 GLN A C 1
ATOM 833 O O . GLN A 1 111 ? -3.993 6.365 -1.419 1.00 96.94 111 GLN A O 1
ATOM 838 N N . ALA A 1 112 ? -5.374 5.382 0.048 1.00 96.50 112 ALA A N 1
ATOM 839 C CA . ALA A 1 112 ? -5.239 4.040 -0.517 1.00 96.50 112 ALA A CA 1
ATOM 840 C C . ALA A 1 112 ? -5.698 3.986 -1.984 1.00 96.50 112 ALA A C 1
ATOM 842 O O . ALA A 1 112 ? -5.014 3.410 -2.825 1.00 96.50 112 ALA A O 1
ATOM 843 N N . ILE A 1 113 ? -6.815 4.645 -2.310 1.00 96.62 113 ILE A N 1
ATOM 844 C CA . ILE A 1 113 ? -7.311 4.754 -3.691 1.00 96.62 113 ILE A CA 1
ATOM 845 C C . ILE A 1 113 ? -6.306 5.503 -4.575 1.00 96.62 113 ILE A C 1
ATOM 847 O O . ILE A 1 113 ? -6.047 5.087 -5.704 1.00 96.62 113 ILE A O 1
ATOM 851 N N . ALA A 1 114 ? -5.713 6.588 -4.068 1.00 94.50 114 ALA A N 1
ATOM 852 C CA . ALA A 1 114 ? -4.688 7.328 -4.800 1.00 94.50 114 ALA A CA 1
ATOM 853 C C . ALA A 1 114 ? -3.426 6.479 -5.047 1.00 94.50 114 ALA A C 1
ATOM 855 O O . ALA A 1 114 ? -2.898 6.485 -6.159 1.00 94.50 114 ALA A O 1
ATOM 856 N N . ALA A 1 115 ? -2.980 5.710 -4.048 1.00 92.75 115 ALA A N 1
ATOM 857 C CA . ALA A 1 115 ? -1.848 4.791 -4.173 1.00 92.75 115 ALA A CA 1
ATOM 858 C C . ALA A 1 115 ? -2.111 3.694 -5.218 1.00 92.75 115 ALA A C 1
ATOM 860 O O . ALA A 1 115 ? -1.261 3.434 -6.069 1.00 92.75 115 ALA A O 1
ATOM 861 N N . ALA A 1 116 ? -3.314 3.112 -5.215 1.00 92.38 116 ALA A N 1
ATOM 862 C CA . ALA A 1 116 ? -3.729 2.122 -6.207 1.00 92.38 116 ALA A CA 1
ATOM 863 C C . ALA A 1 116 ? -3.687 2.692 -7.634 1.00 92.38 116 ALA A C 1
ATOM 865 O O . ALA A 1 116 ? -3.175 2.056 -8.554 1.00 92.38 116 ALA A O 1
ATOM 866 N N . ALA A 1 117 ? -4.173 3.925 -7.815 1.00 91.00 117 ALA A N 1
ATOM 867 C CA . ALA A 1 117 ? -4.146 4.601 -9.108 1.00 91.00 117 ALA A CA 1
ATOM 868 C C . ALA A 1 117 ? -2.715 4.888 -9.600 1.00 91.00 117 ALA A C 1
ATOM 870 O O . ALA A 1 117 ? -2.463 4.836 -10.803 1.00 91.00 117 ALA A O 1
ATOM 871 N N . ALA A 1 118 ? -1.770 5.159 -8.693 1.00 83.75 118 ALA A N 1
ATOM 872 C CA . ALA A 1 118 ? -0.370 5.404 -9.040 1.00 83.75 118 ALA A CA 1
ATOM 873 C C . ALA A 1 118 ? 0.354 4.159 -9.589 1.00 83.75 118 ALA A C 1
ATOM 875 O O . ALA A 1 118 ? 1.319 4.305 -10.338 1.00 83.75 118 ALA A O 1
ATOM 876 N N . GLY A 1 119 ? -0.115 2.958 -9.239 1.00 80.00 119 GLY A N 1
ATOM 877 C CA . GLY A 1 119 ? 0.448 1.689 -9.705 1.00 80.00 119 GLY A CA 1
ATOM 878 C C . GLY A 1 119 ? -0.023 1.250 -11.090 1.00 80.00 119 GLY A C 1
ATOM 879 O O . GLY A 1 119 ? 0.472 0.250 -11.600 1.00 80.00 119 GLY A O 1
ATOM 880 N N . LEU A 1 120 ? -0.980 1.956 -11.701 1.00 79.00 120 LEU A N 1
ATOM 881 C CA . LEU A 1 120 ? -1.492 1.589 -13.018 1.00 79.00 120 LEU A CA 1
ATOM 882 C C . LEU A 1 120 ? -0.453 1.896 -14.113 1.00 79.00 120 LEU A C 1
ATOM 884 O O . LEU A 1 120 ? 0.126 2.989 -14.115 1.00 79.00 120 LEU A O 1
ATOM 888 N N . PRO A 1 121 ? -0.229 0.972 -15.067 1.00 67.06 121 PRO A N 1
ATOM 889 C CA . PRO A 1 121 ? 0.630 1.241 -16.213 1.00 67.06 121 PRO A CA 1
ATOM 890 C C . PRO A 1 121 ? 0.076 2.423 -17.025 1.00 67.06 121 PRO A C 1
ATOM 892 O O . PRO A 1 121 ? -1.135 2.521 -17.241 1.00 67.06 121 PRO A O 1
ATOM 895 N N . LYS A 1 122 ? 0.969 3.331 -17.438 1.00 61.47 122 LYS A N 1
ATOM 896 C CA . LYS A 1 122 ? 0.646 4.517 -18.248 1.00 61.47 122 LYS A CA 1
ATOM 897 C C . LYS A 1 122 ? 0.680 4.227 -19.741 1.00 61.47 122 LYS A C 1
ATOM 899 O O . LYS A 1 122 ? 1.564 3.449 -20.165 1.00 61.47 122 LYS A O 1
#

Foldseek 3Di:
DCPCPVVVVVQVVCVVVVNHADAQVVLQVQLVVLVVVLVVLPVVLVVLVVQLDDDDQDDDPVSVVVSNVRNVVSLVSNLVSLQSSLVSLQSSLVSNVSNVNNVVSVVSNVVSVVSNVSSDDD

Sequence (122 aa):
MDVGQSTANGLYQQAVAGTFQMEEGAAQRCAEVYQRFALSLDKMVIDSGYLQRLDGFGGFNSALNLQRGFEGKAVKLTEALSGLQEAALRMAAAYLHAGGRIEEAESMNKQAIAAAAAGLPK